Protein AF-A0A9E2IVK2-F1 (afdb_monomer_lite)

Sequence (76 aa):
MAGGNATEHTYRPFLKRIIESLADGITATNEPRREACGAPDFIITRNEIPVGYIETKDIGKPLSVIENDEQLKRYR

Structure (mmCIF, N/CA/C/O backbone):
data_AF-A0A9E2IVK2-F1
#
_entry.id   AF-A0A9E2IVK2-F1
#
loop_
_atom_site.group_PDB
_atom_site.id
_atom_site.type_symbol
_atom_site.label_atom_id
_atom_site.label_alt_id
_atom_site.label_comp_id
_atom_site.label_asym_id
_atom_site.label_entity_id
_atom_site.label_seq_id
_atom_site.pdbx_PDB_ins_code
_atom_site.Cartn_x
_atom_site.Cartn_y
_atom_site.Cartn_z
_atom_site.occupancy
_atom_site.B_iso_or_equiv
_atom_site.auth_seq_id
_atom_site.auth_comp_id
_atom_site.auth_asym_id
_atom_site.auth_atom_id
_atom_site.pdbx_PDB_model_num
ATOM 1 N N . MET A 1 1 ? -0.784 -2.360 -25.690 1.00 44.28 1 MET A N 1
ATOM 2 C CA . MET A 1 1 ? 0.084 -2.940 -24.645 1.00 44.28 1 MET A CA 1
ATOM 3 C C . MET A 1 1 ? 1.106 -1.885 -24.253 1.00 44.28 1 MET A C 1
ATOM 5 O O . MET A 1 1 ? 1.945 -1.542 -25.073 1.00 44.28 1 MET A O 1
ATOM 9 N N . ALA A 1 2 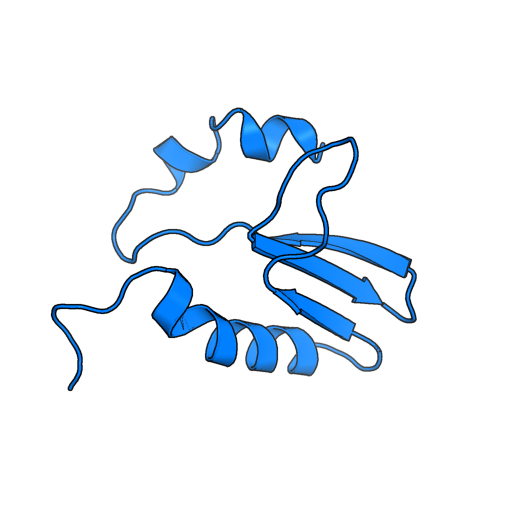? 0.983 -1.295 -23.065 1.00 45.59 2 ALA A N 1
ATOM 10 C CA . ALA A 1 2 ? 1.917 -0.285 -22.562 1.00 45.59 2 ALA A CA 1
ATOM 11 C C . ALA A 1 2 ? 3.094 -0.984 -21.854 1.00 45.59 2 ALA A C 1
ATOM 13 O O . ALA A 1 2 ? 3.196 -0.952 -20.637 1.00 45.59 2 ALA A O 1
ATOM 14 N N . GLY A 1 3 ? 3.917 -1.720 -22.606 1.00 53.94 3 GLY A N 1
ATOM 15 C CA . GLY A 1 3 ? 4.953 -2.591 -22.029 1.00 53.94 3 GLY A CA 1
ATOM 16 C C . GLY A 1 3 ? 6.315 -1.933 -21.785 1.00 53.94 3 GLY A C 1
ATOM 17 O O . GLY A 1 3 ? 7.157 -2.547 -21.147 1.00 53.94 3 GLY A O 1
ATOM 18 N N . GLY A 1 4 ? 6.555 -0.720 -22.299 1.00 57.22 4 GLY A N 1
ATOM 19 C CA . GLY A 1 4 ? 7.894 -0.105 -22.289 1.00 57.22 4 GLY A CA 1
ATOM 20 C C . GLY A 1 4 ? 8.111 1.045 -21.301 1.00 57.22 4 GLY A C 1
ATOM 21 O O . GLY A 1 4 ? 9.246 1.291 -20.920 1.00 57.22 4 GLY A O 1
ATOM 22 N N . ASN A 1 5 ? 7.045 1.732 -20.871 1.00 61.41 5 ASN A N 1
ATOM 23 C CA . ASN A 1 5 ? 7.139 2.979 -20.087 1.00 61.41 5 ASN A CA 1
ATOM 24 C C . ASN A 1 5 ? 6.426 2.903 -18.725 1.00 61.41 5 ASN A C 1
ATOM 26 O O . ASN A 1 5 ? 6.223 3.929 -18.078 1.00 61.41 5 ASN A O 1
ATOM 30 N N . ALA A 1 6 ? 5.981 1.716 -18.311 1.00 73.75 6 ALA A N 1
ATOM 31 C CA . ALA A 1 6 ? 5.267 1.541 -17.055 1.00 73.75 6 ALA A CA 1
ATOM 32 C C . ALA A 1 6 ? 6.260 1.419 -15.890 1.00 73.75 6 ALA A C 1
ATOM 34 O O . ALA A 1 6 ? 6.991 0.436 -15.801 1.00 73.75 6 ALA A O 1
ATOM 35 N N . THR A 1 7 ? 6.266 2.412 -15.005 1.00 82.25 7 THR A N 1
ATOM 36 C CA . THR A 1 7 ? 6.991 2.388 -13.724 1.00 82.25 7 THR A CA 1
ATOM 37 C C . THR A 1 7 ? 6.098 1.849 -12.608 1.00 82.25 7 THR A C 1
ATOM 39 O O . THR A 1 7 ? 4.888 1.700 -12.795 1.00 82.25 7 THR A O 1
ATOM 42 N N . GLU A 1 8 ? 6.668 1.624 -11.425 1.00 83.44 8 GLU A N 1
ATOM 43 C CA . GLU A 1 8 ? 5.962 1.377 -10.152 1.00 83.44 8 GLU A CA 1
ATOM 44 C C . GLU A 1 8 ? 4.587 2.057 -10.053 1.00 83.44 8 GLU A C 1
ATOM 46 O O . GLU A 1 8 ? 3.560 1.399 -9.865 1.00 83.44 8 GLU A O 1
ATOM 51 N N . HIS A 1 9 ? 4.556 3.377 -10.252 1.00 88.81 9 HIS A N 1
ATOM 52 C CA . HIS A 1 9 ? 3.360 4.202 -10.097 1.00 88.81 9 HIS A CA 1
ATOM 53 C C . HIS A 1 9 ? 2.226 3.819 -11.066 1.00 88.81 9 HIS A C 1
ATOM 55 O O . HIS A 1 9 ? 1.051 3.930 -10.721 1.00 88.81 9 HIS A O 1
ATOM 61 N N . THR A 1 10 ? 2.557 3.288 -12.248 1.00 91.31 10 THR A N 1
ATOM 62 C CA . THR A 1 10 ? 1.570 2.875 -13.265 1.00 91.31 10 THR A CA 1
ATOM 63 C C . THR A 1 10 ? 0.642 1.773 -12.747 1.00 91.31 10 THR A C 1
ATOM 65 O O . THR A 1 10 ? -0.533 1.725 -13.111 1.00 91.31 10 THR A O 1
ATOM 68 N N . TYR A 1 11 ? 1.143 0.904 -11.866 1.00 91.12 11 TYR A N 1
ATOM 69 C CA . TYR A 1 11 ? 0.397 -0.246 -11.351 1.00 91.12 11 TYR A CA 1
ATOM 70 C C . TYR A 1 11 ? -0.300 0.023 -10.012 1.00 91.12 11 TYR A C 1
ATOM 72 O O . TYR A 1 11 ? -1.173 -0.750 -9.608 1.00 91.12 11 TYR A O 1
ATOM 80 N N . ARG A 1 12 ? 0.023 1.131 -9.334 1.00 94.12 12 ARG A N 1
ATOM 81 C CA . ARG A 1 12 ? -0.520 1.475 -8.010 1.00 94.12 12 ARG A CA 1
ATOM 82 C C . ARG A 1 12 ? -2.049 1.561 -7.961 1.00 94.12 12 ARG A C 1
ATOM 84 O O . ARG A 1 12 ? -2.616 1.006 -7.021 1.00 94.12 12 ARG A O 1
ATOM 91 N N . PRO A 1 13 ? -2.759 2.145 -8.950 1.00 95.50 13 PRO A N 1
ATOM 92 C CA . PRO A 1 13 ? -4.223 2.167 -8.927 1.00 95.50 13 PRO A CA 1
ATOM 93 C C . PRO A 1 13 ? -4.848 0.768 -8.958 1.00 95.50 13 PRO A C 1
ATOM 95 O O . PRO A 1 13 ? -5.874 0.524 -8.324 1.00 95.50 13 PRO A O 1
ATOM 98 N N . PHE A 1 14 ? -4.230 -0.164 -9.687 1.00 95.00 14 PHE A N 1
ATOM 99 C CA . PHE A 1 14 ? -4.690 -1.548 -9.743 1.00 95.00 14 PHE A CA 1
ATOM 100 C C . P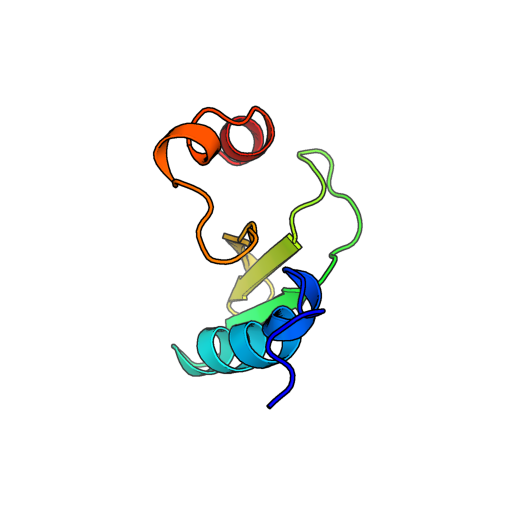HE A 1 14 ? -4.373 -2.294 -8.443 1.00 95.00 14 PHE A C 1
ATOM 102 O O . PHE A 1 14 ? -5.255 -2.944 -7.885 1.00 95.00 14 PHE A O 1
ATOM 109 N N . LEU A 1 15 ? -3.155 -2.126 -7.918 1.00 95.62 15 LEU A N 1
ATOM 110 C CA . LEU A 1 15 ? -2.747 -2.691 -6.633 1.00 95.62 15 LEU A CA 1
ATOM 111 C C . LEU A 1 15 ? -3.671 -2.235 -5.497 1.00 95.62 15 LEU A C 1
ATOM 113 O O . LEU A 1 15 ? -4.165 -3.075 -4.751 1.00 95.62 15 LEU A O 1
ATOM 117 N N . LYS A 1 16 ? -3.985 -0.934 -5.423 1.00 97.31 16 LYS A N 1
ATOM 118 C CA . LYS A 1 16 ? -4.941 -0.366 -4.459 1.00 97.31 16 LYS A CA 1
ATOM 119 C C . LYS A 1 16 ? -6.259 -1.139 -4.454 1.00 97.31 16 LYS A C 1
ATOM 121 O O . LYS A 1 16 ? -6.701 -1.589 -3.404 1.00 97.31 16 LYS A O 1
ATOM 126 N N . ARG A 1 17 ? -6.857 -1.340 -5.635 1.00 97.50 17 ARG A N 1
ATOM 127 C CA . ARG A 1 17 ? -8.138 -2.050 -5.779 1.00 97.50 17 ARG A CA 1
ATOM 128 C C . ARG A 1 17 ? -8.063 -3.498 -5.307 1.00 97.50 17 ARG A C 1
ATOM 130 O O . ARG A 1 17 ? -9.021 -3.977 -4.713 1.00 97.50 17 ARG A O 1
ATOM 137 N N . ILE A 1 18 ? -6.953 -4.187 -5.574 1.00 97.44 18 ILE A N 1
ATOM 138 C CA . ILE A 1 18 ? -6.751 -5.554 -5.081 1.00 97.44 18 ILE A CA 1
ATOM 139 C C . ILE A 1 18 ? -6.694 -5.551 -3.555 1.00 97.44 18 ILE A C 1
ATOM 141 O O . ILE A 1 18 ? -7.423 -6.319 -2.934 1.00 97.44 18 ILE A O 1
ATOM 145 N N . ILE A 1 19 ? -5.884 -4.679 -2.950 1.00 97.25 19 ILE A N 1
ATOM 146 C CA . ILE A 1 19 ? -5.724 -4.626 -1.491 1.00 97.25 19 ILE A CA 1
ATOM 147 C C . ILE A 1 19 ? -7.051 -4.311 -0.794 1.00 97.25 19 ILE A C 1
ATOM 149 O O . ILE A 1 19 ? -7.424 -5.000 0.151 1.00 97.25 19 ILE A O 1
ATOM 153 N N . GLU A 1 20 ? -7.799 -3.328 -1.292 1.00 97.69 20 GLU A N 1
ATOM 154 C CA . GLU A 1 20 ? -9.108 -2.958 -0.733 1.00 97.69 20 GLU A CA 1
ATOM 155 C C . GLU A 1 20 ? -10.166 -4.060 -0.903 1.00 97.69 20 GLU A C 1
ATOM 157 O O . GLU A 1 20 ? -11.145 -4.085 -0.168 1.00 97.69 20 GLU A O 1
ATOM 162 N N . SER A 1 21 ? -9.966 -5.005 -1.829 1.00 97.56 21 SER A N 1
ATOM 163 C CA . SER A 1 21 ? -10.863 -6.154 -2.011 1.00 97.56 21 SER A CA 1
ATOM 164 C C . SER A 1 21 ? -10.585 -7.329 -1.066 1.00 97.56 21 SER A C 1
ATOM 166 O O . SER A 1 21 ? -11.362 -8.281 -1.044 1.00 97.56 21 SER A O 1
ATOM 168 N N . LEU A 1 22 ? -9.489 -7.293 -0.295 1.00 95.31 22 LEU A N 1
ATOM 169 C CA . LEU A 1 22 ? -9.077 -8.418 0.552 1.00 95.31 22 LEU A CA 1
ATOM 170 C C . LEU A 1 22 ? -9.985 -8.626 1.771 1.00 95.31 22 LEU A C 1
ATOM 172 O O . LEU A 1 22 ? -10.128 -9.758 2.229 1.00 95.31 22 LEU A O 1
ATOM 176 N N . ALA A 1 23 ? -10.570 -7.557 2.315 1.00 94.19 23 ALA A N 1
ATOM 177 C CA . ALA A 1 23 ? -11.538 -7.622 3.405 1.00 94.19 23 ALA A CA 1
ATOM 178 C C . ALA A 1 23 ? -12.283 -6.293 3.564 1.00 94.19 23 ALA A C 1
ATOM 180 O O . ALA A 1 23 ? -11.764 -5.228 3.224 1.00 94.19 23 ALA A O 1
ATOM 181 N N . ASP A 1 24 ? -13.460 -6.350 4.185 1.00 95.75 24 ASP A N 1
ATOM 182 C CA . ASP A 1 24 ? -14.221 -5.154 4.527 1.00 95.75 24 ASP A CA 1
ATOM 183 C C . ASP A 1 24 ? -13.446 -4.228 5.477 1.00 95.75 24 ASP A C 1
ATOM 185 O O . ASP A 1 24 ? -12.777 -4.659 6.429 1.00 95.75 24 ASP A O 1
ATOM 189 N N . GLY A 1 25 ? -13.579 -2.926 5.220 1.00 95.69 25 GLY A N 1
ATOM 190 C CA . GLY A 1 25 ? -12.971 -1.866 6.020 1.00 95.69 25 GLY A CA 1
ATOM 191 C C . GLY A 1 25 ? -11.484 -1.632 5.751 1.00 95.69 25 GLY A C 1
ATOM 192 O O . GLY A 1 25 ? -10.903 -0.787 6.430 1.00 95.69 25 GLY A O 1
ATOM 193 N N . ILE A 1 26 ? -10.864 -2.337 4.792 1.00 97.75 26 ILE A N 1
ATOM 194 C CA . ILE A 1 26 ? -9.490 -2.065 4.349 1.00 97.75 26 ILE A CA 1
ATOM 195 C C . ILE A 1 26 ? -9.474 -0.862 3.401 1.00 97.75 26 ILE A C 1
ATOM 197 O O . ILE A 1 26 ? -10.171 -0.849 2.390 1.00 97.75 26 ILE A O 1
ATOM 201 N N . THR A 1 27 ? -8.632 0.125 3.704 1.00 97.56 27 THR A N 1
ATOM 202 C CA . THR A 1 27 ? -8.313 1.251 2.814 1.00 97.56 27 THR A CA 1
ATOM 203 C C . THR A 1 27 ? -6.822 1.252 2.507 1.00 97.56 27 THR A C 1
ATOM 205 O O . THR A 1 27 ? -6.003 1.142 3.420 1.00 97.56 27 THR A O 1
ATOM 208 N N . ALA A 1 28 ? -6.463 1.408 1.232 1.00 97.12 28 ALA A N 1
ATOM 209 C CA . ALA A 1 28 ? -5.074 1.543 0.804 1.00 97.12 28 ALA A CA 1
ATOM 210 C C . ALA A 1 28 ? -4.824 2.963 0.281 1.00 97.12 28 ALA A C 1
ATOM 212 O O . ALA A 1 28 ? -5.197 3.309 -0.841 1.00 97.12 28 ALA A O 1
ATOM 213 N N . THR A 1 29 ? -4.173 3.802 1.082 1.00 95.75 29 THR A N 1
ATOM 214 C CA . THR A 1 29 ? -3.890 5.195 0.711 1.00 95.75 29 THR A CA 1
ATOM 215 C C . THR A 1 29 ? -2.540 5.275 0.010 1.00 95.75 29 THR A C 1
ATOM 217 O O . THR A 1 29 ? -1.521 5.022 0.643 1.00 95.75 29 THR A O 1
ATOM 220 N N . ASN A 1 30 ? -2.540 5.622 -1.281 1.00 94.38 30 ASN A N 1
ATOM 221 C CA . ASN A 1 30 ? -1.325 5.876 -2.063 1.00 94.38 30 ASN A CA 1
ATOM 222 C C . ASN A 1 30 ? -0.732 7.246 -1.709 1.00 94.38 30 ASN A C 1
ATOM 224 O O . ASN A 1 30 ? -1.487 8.209 -1.589 1.00 94.38 30 ASN A O 1
ATOM 228 N N . GLU A 1 31 ? 0.595 7.327 -1.609 1.00 90.19 31 GLU A N 1
ATOM 229 C CA . GLU A 1 31 ? 1.341 8.552 -1.276 1.00 90.19 31 GLU A CA 1
ATOM 230 C C . GLU A 1 31 ? 0.779 9.267 -0.029 1.00 90.19 31 GLU A C 1
ATOM 232 O O . GLU A 1 31 ? 0.418 10.450 -0.084 1.00 90.19 31 GLU A O 1
ATOM 237 N N . PRO A 1 32 ? 0.662 8.562 1.115 1.00 88.06 32 PRO A N 1
ATOM 238 C CA . PRO A 1 32 ? 0.201 9.177 2.345 1.00 88.06 32 PRO A CA 1
ATOM 239 C C . PRO A 1 32 ? 1.094 10.351 2.734 1.00 88.06 32 PRO A C 1
ATOM 241 O O . PRO A 1 32 ? 2.293 10.410 2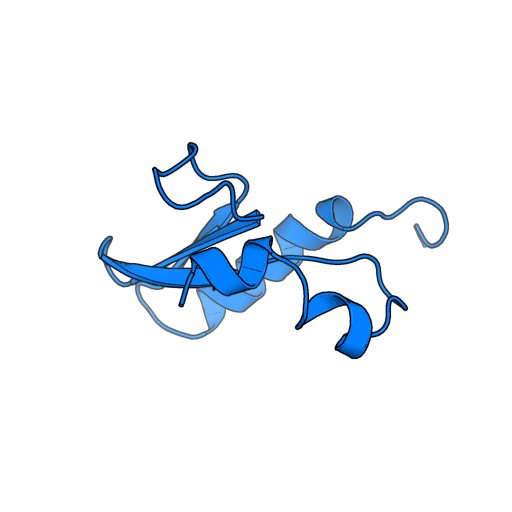.437 1.00 88.06 32 PRO A O 1
ATOM 244 N N . ARG A 1 33 ? 0.501 11.303 3.455 1.00 83.44 33 ARG A N 1
ATOM 245 C CA . ARG A 1 33 ? 1.258 12.413 4.026 1.00 83.44 33 ARG A CA 1
ATOM 246 C C . ARG A 1 33 ? 2.379 11.840 4.896 1.00 83.44 33 ARG A C 1
ATOM 248 O O . ARG A 1 33 ? 2.111 11.007 5.752 1.00 83.44 33 ARG A O 1
ATOM 255 N N . ARG A 1 34 ? 3.612 12.312 4.671 1.00 70.00 34 ARG A N 1
ATOM 256 C CA . ARG A 1 34 ? 4.816 11.896 5.411 1.00 70.00 34 ARG A CA 1
ATOM 257 C C . ARG A 1 34 ? 4.544 11.768 6.911 1.00 70.00 34 ARG A C 1
ATOM 259 O O . ARG A 1 34 ? 4.176 12.755 7.551 1.00 70.00 34 ARG A O 1
ATOM 266 N N . GLU A 1 35 ? 4.787 10.576 7.443 1.00 65.94 35 GLU A N 1
A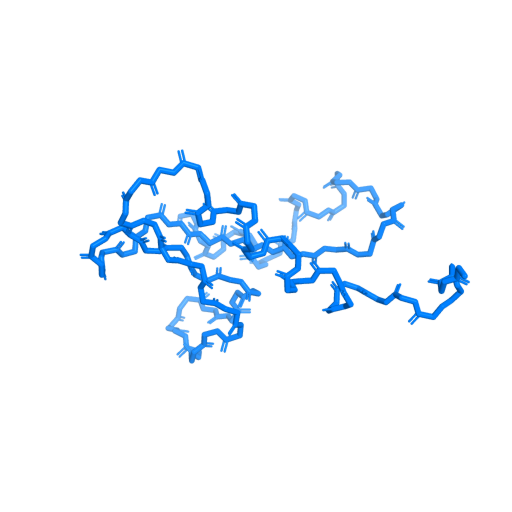TOM 267 C CA . GLU A 1 35 ? 4.763 10.285 8.875 1.00 65.94 35 GLU A CA 1
ATOM 268 C C . GLU A 1 35 ? 6.186 10.379 9.448 1.00 65.94 35 GLU A C 1
ATOM 270 O O . GLU A 1 35 ? 7.173 10.397 8.709 1.00 65.94 35 GLU A O 1
ATOM 275 N N . ALA A 1 36 ? 6.318 10.435 10.776 1.00 65.38 36 ALA A N 1
ATOM 276 C CA . ALA A 1 36 ? 7.622 10.534 11.441 1.00 65.38 36 ALA A CA 1
ATOM 277 C C . ALA A 1 36 ? 8.574 9.368 11.091 1.00 65.38 36 ALA A C 1
ATOM 279 O O . ALA A 1 36 ? 9.791 9.548 11.100 1.00 65.38 36 ALA A O 1
ATOM 280 N N . CYS A 1 37 ? 8.025 8.201 10.736 1.00 63.38 37 CYS A N 1
ATOM 281 C CA . CYS A 1 37 ? 8.780 6.991 10.410 1.00 63.38 37 CYS A CA 1
ATOM 282 C C . CYS A 1 37 ? 9.201 6.897 8.929 1.00 63.38 37 CYS A C 1
ATOM 284 O O . CYS A 1 37 ? 10.078 6.103 8.597 1.00 63.38 37 CYS A O 1
ATOM 286 N N . GLY A 1 38 ? 8.644 7.709 8.019 1.00 75.88 38 GLY A N 1
ATOM 287 C CA . GLY A 1 38 ? 8.982 7.621 6.595 1.00 75.88 38 GLY A CA 1
ATOM 288 C C . GLY A 1 38 ? 7.911 8.127 5.630 1.00 75.88 38 GLY A C 1
ATOM 289 O O . GLY A 1 38 ? 6.985 8.848 5.997 1.00 75.88 38 GLY A O 1
ATOM 290 N N . ALA A 1 39 ? 8.084 7.766 4.359 1.00 83.00 39 ALA A N 1
ATOM 291 C CA . ALA A 1 39 ? 7.179 8.094 3.260 1.00 83.00 39 ALA A CA 1
ATOM 292 C C . ALA A 1 39 ? 6.894 6.812 2.463 1.00 83.00 39 ALA A C 1
ATOM 294 O O . ALA A 1 39 ? 7.542 6.611 1.435 1.00 83.00 39 ALA A O 1
ATOM 295 N N . PRO A 1 40 ? 6.012 5.933 2.966 1.00 88.62 40 PRO A N 1
ATOM 296 C CA . PRO A 1 40 ? 5.690 4.695 2.275 1.00 88.62 40 PRO A CA 1
ATOM 297 C C . PRO A 1 40 ? 4.908 4.971 1.001 1.00 88.62 40 PRO A C 1
ATOM 299 O O . PRO A 1 40 ? 4.191 5.969 0.918 1.00 88.62 40 PRO A O 1
ATOM 302 N N . ASP A 1 41 ? 4.985 4.061 0.033 1.00 91.44 41 ASP A N 1
ATOM 303 C CA . ASP A 1 41 ? 4.123 4.142 -1.145 1.00 91.44 41 ASP A CA 1
ATOM 304 C C . ASP A 1 41 ? 2.642 3.987 -0.787 1.00 91.44 41 ASP A C 1
ATOM 306 O O . ASP A 1 41 ? 1.805 4.718 -1.321 1.00 91.44 41 ASP A O 1
ATOM 310 N N . PHE A 1 42 ? 2.319 3.081 0.143 1.00 93.88 42 PHE A N 1
ATOM 311 C CA . PHE A 1 42 ? 0.988 2.973 0.734 1.00 93.88 42 PHE A CA 1
ATOM 312 C C . PHE A 1 42 ? 1.015 2.842 2.252 1.00 93.88 42 PHE A C 1
ATOM 314 O O . PHE A 1 42 ? 1.824 2.101 2.812 1.00 93.88 42 PHE A O 1
ATOM 321 N N . ILE A 1 43 ? 0.019 3.451 2.895 1.00 93.62 43 ILE A N 1
ATOM 322 C CA . ILE A 1 43 ? -0.444 3.057 4.229 1.00 93.62 43 ILE A CA 1
ATOM 323 C C . ILE A 1 43 ? -1.749 2.275 4.089 1.00 93.62 43 ILE A C 1
ATOM 325 O O . ILE A 1 43 ? -2.663 2.683 3.363 1.00 93.62 43 ILE A O 1
ATOM 329 N N . ILE A 1 44 ? -1.821 1.138 4.774 1.00 95.38 44 ILE A N 1
ATOM 330 C CA . ILE A 1 44 ? -3.012 0.301 4.848 1.00 95.38 44 ILE A CA 1
ATOM 331 C C . ILE A 1 44 ? -3.673 0.554 6.189 1.00 95.38 44 ILE A C 1
ATOM 333 O O . ILE A 1 44 ? -3.045 0.393 7.238 1.00 95.38 44 ILE A O 1
ATOM 337 N N . THR A 1 45 ? -4.946 0.925 6.162 1.00 95.81 45 THR A N 1
ATOM 338 C CA . THR A 1 45 ? -5.753 1.081 7.368 1.00 95.81 45 THR A CA 1
ATOM 339 C C . THR A 1 45 ? -6.916 0.105 7.353 1.00 95.81 45 THR A C 1
ATOM 341 O O . THR A 1 45 ? -7.440 -0.244 6.294 1.00 95.81 45 THR A O 1
ATOM 344 N N . ARG A 1 46 ? -7.328 -0.346 8.538 1.00 96.75 46 ARG A N 1
ATOM 345 C CA . ARG A 1 46 ? -8.586 -1.060 8.738 1.00 96.75 46 ARG A CA 1
ATOM 346 C C . ARG A 1 46 ? -9.449 -0.257 9.692 1.00 96.75 46 ARG A C 1
ATOM 348 O O . ARG A 1 46 ? -9.070 -0.098 10.848 1.00 96.75 46 ARG A O 1
ATOM 355 N N . ASN A 1 47 ? -10.593 0.233 9.218 1.00 94.50 47 ASN A N 1
ATOM 356 C CA . ASN A 1 47 ? -11.451 1.141 9.989 1.00 94.50 47 ASN A CA 1
ATOM 357 C C . ASN A 1 47 ? -10.635 2.299 10.601 1.00 94.50 47 ASN A C 1
ATOM 359 O O . ASN A 1 47 ? -10.655 2.504 11.809 1.00 94.50 47 ASN A O 1
ATOM 363 N N . GLU A 1 48 ? -9.854 2.990 9.761 1.00 90.81 48 GLU A N 1
ATOM 364 C CA . GLU A 1 48 ? -8.985 4.131 10.119 1.00 90.81 48 GLU A CA 1
ATOM 365 C C . GLU A 1 48 ? -7.749 3.804 10.976 1.00 90.81 48 GLU A C 1
ATOM 367 O O . GLU A 1 48 ? -6.867 4.648 11.116 1.00 90.81 48 GLU A O 1
ATOM 372 N N . ILE A 1 49 ? -7.615 2.577 11.482 1.00 93.31 49 ILE A N 1
ATOM 373 C CA . ILE A 1 49 ? -6.443 2.150 12.254 1.00 93.31 49 ILE A CA 1
ATOM 374 C C . ILE A 1 49 ? -5.352 1.664 11.288 1.00 93.31 49 ILE A C 1
ATOM 376 O O . ILE A 1 49 ? -5.625 0.741 10.517 1.00 93.31 49 ILE A O 1
ATOM 380 N N . PRO A 1 50 ? -4.124 2.218 11.309 1.00 92.56 50 PRO A N 1
ATOM 381 C CA . PRO A 1 50 ? -3.005 1.692 10.529 1.00 92.56 50 PRO A CA 1
ATOM 382 C C . PRO A 1 50 ? -2.708 0.231 10.876 1.00 92.56 50 PRO A C 1
ATOM 384 O O . PRO A 1 50 ? -2.535 -0.116 12.043 1.00 92.56 50 PRO A O 1
ATOM 387 N N . VAL A 1 51 ? -2.648 -0.627 9.858 1.00 92.88 51 VAL A N 1
ATOM 388 C CA . VAL A 1 51 ? -2.352 -2.066 10.000 1.00 92.88 51 VAL A CA 1
ATOM 389 C C . VAL A 1 51 ? -1.101 -2.496 9.241 1.00 92.88 51 VAL A C 1
ATOM 391 O O . VAL A 1 51 ? -0.631 -3.616 9.422 1.00 92.88 51 VAL A O 1
ATOM 394 N N . GLY A 1 52 ? -0.549 -1.626 8.396 1.00 91.25 52 GLY A N 1
ATOM 395 C CA . GLY A 1 52 ? 0.700 -1.898 7.704 1.00 91.25 52 GLY A CA 1
ATOM 396 C C . GLY A 1 52 ? 1.023 -0.883 6.620 1.00 91.25 52 GLY A C 1
ATOM 397 O O . GLY A 1 52 ? 0.250 0.030 6.332 1.00 91.25 52 GLY A O 1
ATOM 398 N N . TYR A 1 53 ? 2.176 -1.092 6.000 1.00 91.00 53 TYR A N 1
ATOM 399 C CA . TYR A 1 53 ? 2.719 -0.253 4.940 1.00 91.00 53 TYR A CA 1
ATOM 400 C C . TYR A 1 53 ? 3.103 -1.134 3.748 1.00 91.00 53 TYR A C 1
ATOM 402 O O . TYR A 1 53 ? 3.460 -2.300 3.929 1.00 91.00 53 TYR A O 1
ATOM 410 N N . ILE A 1 54 ? 3.025 -0.596 2.532 1.00 91.31 54 ILE A N 1
ATOM 411 C CA . ILE A 1 54 ? 3.482 -1.281 1.314 1.00 91.31 54 ILE A CA 1
ATOM 412 C C . ILE A 1 54 ? 4.456 -0.364 0.585 1.00 91.31 54 ILE A C 1
ATOM 414 O O . ILE A 1 54 ? 4.165 0.813 0.395 1.00 91.31 54 ILE A O 1
ATOM 418 N N . GLU A 1 55 ? 5.571 -0.938 0.137 1.00 88.81 55 GLU A N 1
ATOM 419 C CA . GLU A 1 55 ? 6.500 -0.322 -0.809 1.00 88.81 55 GLU A CA 1
ATOM 420 C C . GLU A 1 55 ? 6.390 -1.042 -2.156 1.00 88.81 55 GLU A C 1
ATOM 422 O O . GLU A 1 55 ? 6.323 -2.273 -2.220 1.00 88.81 55 GLU A O 1
ATOM 427 N N . THR A 1 56 ? 6.360 -0.283 -3.244 1.00 89.25 56 THR A N 1
ATOM 428 C CA . THR A 1 56 ? 6.288 -0.808 -4.609 1.00 89.25 56 THR A CA 1
ATOM 429 C C . THR A 1 56 ? 7.653 -0.736 -5.276 1.00 89.25 56 THR A C 1
ATOM 431 O O . THR A 1 56 ? 8.460 0.138 -4.967 1.00 89.25 56 THR A O 1
ATOM 434 N N . LYS A 1 57 ? 7.939 -1.690 -6.172 1.00 86.50 57 LYS A N 1
ATOM 435 C CA . LYS A 1 57 ? 9.167 -1.709 -6.978 1.00 86.50 57 LYS A CA 1
ATOM 436 C C . LYS A 1 57 ? 8.878 -2.057 -8.433 1.00 86.50 57 LYS A C 1
ATOM 438 O O . LYS A 1 57 ? 7.873 -2.708 -8.725 1.00 86.50 57 LYS A O 1
ATOM 443 N N . ASP A 1 58 ? 9.746 -1.605 -9.338 1.00 86.00 58 ASP A N 1
ATOM 444 C CA . ASP A 1 58 ? 9.618 -1.945 -10.755 1.00 86.00 58 ASP A CA 1
ATOM 445 C C . ASP A 1 58 ? 9.650 -3.465 -10.942 1.00 86.00 58 ASP A C 1
ATOM 447 O O . ASP A 1 58 ? 10.425 -4.187 -10.301 1.00 86.00 58 ASP A O 1
ATOM 451 N N . ILE A 1 59 ? 8.817 -3.953 -11.860 1.00 84.31 59 ILE A N 1
ATOM 452 C CA . I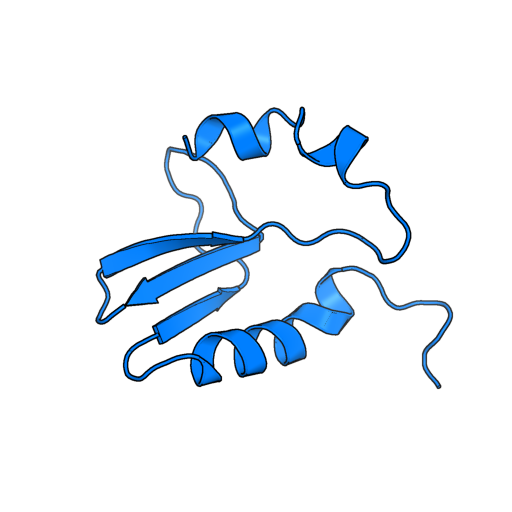LE A 1 59 ? 8.730 -5.377 -12.175 1.00 84.31 59 ILE A CA 1
ATOM 453 C C . ILE A 1 59 ? 10.095 -5.866 -12.677 1.00 84.31 59 ILE A C 1
ATOM 455 O O . ILE A 1 59 ? 10.690 -5.275 -13.574 1.00 84.31 59 ILE A O 1
ATOM 459 N N . GLY A 1 60 ? 10.580 -6.967 -12.098 1.00 83.19 60 GLY A N 1
ATOM 460 C CA . GLY A 1 60 ? 11.874 -7.565 -12.437 1.00 83.19 60 GLY A CA 1
ATOM 461 C C . GLY A 1 60 ? 13.029 -7.166 -11.513 1.00 83.19 60 GLY A C 1
ATOM 462 O O . GLY A 1 60 ? 14.112 -7.736 -11.638 1.00 83.19 60 GLY A O 1
ATOM 463 N N . LYS A 1 61 ? 12.822 -6.252 -10.552 1.00 82.19 61 LYS A N 1
ATOM 464 C CA . LYS A 1 61 ? 13.814 -5.993 -9.496 1.00 82.19 61 LYS A CA 1
ATOM 465 C C . LYS A 1 61 ? 13.819 -7.127 -8.449 1.00 82.19 61 LYS A C 1
ATOM 467 O O . LYS A 1 61 ? 12.749 -7.542 -8.001 1.00 82.19 61 LYS A O 1
ATOM 472 N N . PRO A 1 62 ? 14.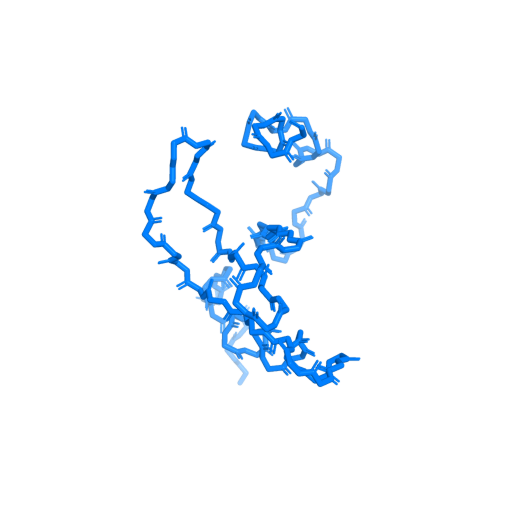995 -7.638 -8.033 1.00 80.00 62 PRO A N 1
ATOM 473 C CA . PRO A 1 62 ? 15.091 -8.730 -7.064 1.00 80.00 62 PRO A CA 1
ATOM 474 C C . PRO A 1 62 ? 14.749 -8.274 -5.638 1.00 80.00 62 PRO A C 1
ATOM 476 O O . PRO A 1 62 ? 15.332 -7.318 -5.127 1.00 80.00 62 PRO A O 1
ATOM 479 N N . LEU A 1 63 ? 13.860 -9.014 -4.966 1.00 74.69 63 LEU A N 1
ATOM 480 C CA . LEU A 1 63 ? 13.410 -8.726 -3.594 1.00 74.69 63 LEU A CA 1
ATOM 481 C C . LEU A 1 63 ? 14.541 -8.759 -2.555 1.00 74.69 63 LEU A C 1
ATOM 483 O O . LEU A 1 63 ? 14.514 -7.984 -1.606 1.00 74.69 63 LEU A O 1
ATOM 487 N N . SER A 1 64 ? 15.582 -9.569 -2.764 1.00 72.25 64 SER A N 1
ATOM 488 C CA . SER A 1 64 ? 16.735 -9.674 -1.853 1.00 72.25 64 SER A CA 1
ATOM 489 C C . SER A 1 64 ? 17.532 -8.372 -1.702 1.00 72.25 64 SER A C 1
ATOM 491 O O . SER A 1 64 ? 18.137 -8.121 -0.658 1.00 72.25 64 SER A O 1
ATOM 493 N N . VAL A 1 65 ? 17.523 -7.524 -2.733 1.00 66.25 65 VAL A N 1
ATOM 494 C CA . VAL A 1 65 ? 18.136 -6.188 -2.685 1.00 66.25 65 VAL A CA 1
ATOM 495 C C . VAL A 1 65 ? 17.243 -5.212 -1.913 1.00 66.25 65 VAL A C 1
ATOM 497 O O . VAL A 1 65 ? 17.743 -4.280 -1.293 1.00 66.25 65 VAL A O 1
ATOM 500 N N . ILE A 1 66 ? 15.931 -5.451 -1.912 1.00 67.88 66 ILE A N 1
ATOM 501 C CA . ILE A 1 66 ? 14.910 -4.561 -1.354 1.00 67.88 66 ILE A CA 1
ATOM 502 C C . ILE A 1 66 ? 14.706 -4.816 0.147 1.00 67.88 66 ILE A C 1
ATOM 504 O O . ILE A 1 66 ? 14.556 -3.868 0.903 1.00 67.88 66 ILE A O 1
ATOM 508 N N . GLU A 1 67 ? 14.768 -6.065 0.618 1.00 63.97 67 GLU A N 1
ATOM 509 C CA . GLU A 1 67 ? 14.589 -6.413 2.044 1.00 63.97 67 GLU A CA 1
ATOM 510 C C . GLU A 1 67 ? 15.644 -5.797 2.981 1.00 63.97 67 GLU A C 1
ATOM 512 O O . GLU A 1 67 ? 15.406 -5.650 4.181 1.00 63.97 67 GLU A O 1
ATOM 517 N N . ASN A 1 68 ? 16.802 -5.420 2.434 1.00 62.34 68 ASN A N 1
ATOM 518 C CA . ASN A 1 68 ? 17.880 -4.756 3.166 1.00 62.34 68 ASN A CA 1
ATOM 519 C C . ASN A 1 68 ? 17.795 -3.222 3.118 1.00 62.34 68 ASN A C 1
ATOM 521 O O . ASN A 1 68 ? 18.646 -2.556 3.712 1.00 62.34 68 ASN A O 1
ATOM 525 N N . ASP A 1 69 ? 16.794 -2.670 2.428 1.00 69.69 69 ASP A N 1
ATOM 526 C CA . ASP A 1 69 ? 16.601 -1.232 2.280 1.00 69.69 69 ASP A CA 1
ATOM 527 C C . ASP A 1 69 ? 16.287 -0.585 3.639 1.00 69.69 69 ASP A C 1
ATOM 529 O O . ASP A 1 69 ? 15.464 -1.063 4.429 1.00 69.69 69 ASP A O 1
ATOM 533 N N . GLU A 1 70 ? 16.959 0.532 3.914 1.00 70.00 70 GLU A N 1
ATOM 534 C CA . GLU A 1 70 ? 16.781 1.331 5.124 1.00 70.00 70 GLU A CA 1
ATOM 535 C C . GLU A 1 70 ? 15.336 1.816 5.295 1.00 70.00 70 GLU A C 1
ATOM 537 O O . GLU A 1 70 ? 14.919 2.068 6.423 1.00 70.00 70 GLU A O 1
ATOM 542 N N . GLN A 1 71 ? 14.551 1.923 4.214 1.00 67.31 71 GLN A N 1
ATOM 543 C CA . GLN A 1 71 ? 13.122 2.230 4.307 1.00 67.31 71 GLN A CA 1
ATOM 544 C C . GLN A 1 71 ? 12.335 1.141 5.045 1.00 67.31 71 GLN A C 1
ATOM 546 O O . GLN A 1 71 ? 11.602 1.458 5.978 1.00 67.31 71 GLN A O 1
ATOM 551 N N . LEU A 1 72 ? 12.524 -0.140 4.708 1.00 71.88 72 LEU A N 1
ATOM 552 C CA . LEU A 1 72 ? 11.779 -1.235 5.345 1.00 71.88 72 LEU A CA 1
ATOM 553 C C . LEU A 1 72 ? 12.162 -1.429 6.814 1.00 71.88 72 LEU A C 1
ATOM 555 O O . LEU A 1 72 ? 11.332 -1.852 7.618 1.00 71.88 72 LEU A O 1
ATOM 559 N N . LYS A 1 73 ? 13.397 -1.083 7.191 1.00 73.31 73 LYS A N 1
ATOM 560 C CA . LYS A 1 73 ? 13.832 -1.111 8.595 1.00 73.31 73 LYS A CA 1
ATOM 561 C C . LYS A 1 73 ? 13.086 -0.099 9.468 1.00 73.31 73 LYS A C 1
ATOM 563 O O . LYS A 1 73 ? 12.990 -0.326 10.667 1.00 73.31 73 LYS A O 1
ATOM 568 N N . ARG A 1 74 ? 12.555 0.989 8.896 1.00 72.31 74 ARG A N 1
ATOM 569 C CA . ARG A 1 74 ? 11.854 2.051 9.645 1.00 72.31 74 ARG A CA 1
ATOM 570 C C . ARG A 1 74 ? 10.408 1.718 10.005 1.00 72.31 74 ARG A C 1
ATOM 572 O O . ARG A 1 74 ? 9.835 2.403 10.844 1.00 72.31 74 ARG A O 1
ATOM 579 N N . TYR A 1 75 ? 9.825 0.706 9.366 1.00 67.38 75 TYR A N 1
ATOM 580 C CA . TYR A 1 75 ? 8.457 0.254 9.637 1.00 67.38 75 TYR A CA 1
ATOM 581 C C . TYR A 1 75 ? 8.396 -0.964 10.573 1.00 67.38 75 TYR A C 1
ATOM 583 O O . TYR A 1 75 ? 7.309 -1.497 10.791 1.00 67.38 75 TYR A O 1
ATOM 591 N N . ARG A 1 76 ? 9.550 -1.435 11.069 1.00 64.00 76 ARG A N 1
ATOM 592 C CA . ARG A 1 76 ? 9.654 -2.519 12.056 1.00 64.00 76 ARG A CA 1
ATOM 593 C C . ARG A 1 76 ? 9.515 -2.008 13.483 1.00 64.00 76 ARG A C 1
ATOM 595 O O . ARG A 1 76 ? 9.961 -0.870 13.743 1.00 64.00 76 ARG A O 1
#

pLDDT: mean 83.2, std 13.77, range [44.28, 97.75]

Foldseek 3Di:
DPPPPDFQVNCVVVVQVVQPVPDPQWGWDAQDDADPLGTARTFIDRVNHTDDGDHTGGPPDDCVVVCPDPSVVSRD

Secondary structure (DSSP, 8-state):
---SS--HHHHHHHHHHHHHTSSTTEEEEES---BTTB--SEEEEETTEEEEEE----TT--HHHHTT-HHHHTT-

Radius of gyration: 13.4 Å; chains: 1; bounding box: 32×22×37 Å